Protein AF-A0A0X8GL65-F1 (afdb_monomer_lite)

Sequence (159 aa):
MPLKQLCLLLCSISLAACTTTLPPPVVAAPAPEPEAKPVVIAPVCRLESALAQLNNTISGNCPSDKLLILAQQMMSNHADLNRLQAQLEALQNTLNDPASQSMAKLLASQLAERKRLTSLLDKQTIATKEQQKRANDLAAKLDALKEMEKDMLERSKKP

Foldseek 3Di:
DCPVVVVVVVVVVVVPPPDDDDDDDDDDDDDDDDDDDDPPPDDPVCPVVVLVVVVVVPPDPDLLSLLSVLVVLVVDPPRDLVVSLVSLVVSCVVDPDPVSNVSSVVSVVVSVVVVVVVVVVVVVVVVVVVVVVVVVVVVVVVVVVVVVVVVVVVVVPPD

Secondary structure (DSSP, 8-state):
--HHHHHHHHHHHTTGGGS---PPPP-----------------GGGHHHHHHHHHHH--S--HHHHHHHHHHHHHSTT--HHHHHHHHHHHHTT--SHHHHHHHHHHHHHHHHHHHHHHHHHHHHHHHHHHHHHHHHHHHHHHHHHHHHHHHHHHHH--

pLDDT: mean 75.66, std 20.48, range [38.97, 98.44]

Structure (mmCIF, N/CA/C/O backbone):
data_AF-A0A0X8GL65-F1
#
_entry.id   AF-A0A0X8GL65-F1
#
loop_
_atom_site.group_PDB
_atom_site.id
_atom_site.type_symbol
_atom_site.label_atom_id
_atom_site.label_alt_id
_atom_site.label_comp_id
_atom_site.label_asym_id
_atom_site.label_entity_id
_atom_site.label_seq_id
_atom_site.pdbx_PDB_ins_code
_atom_site.Cartn_x
_atom_site.Cartn_y
_atom_site.Cartn_z
_atom_site.occupancy
_atom_site.B_iso_or_equiv
_atom_site.auth_seq_id
_atom_site.auth_comp_id
_atom_site.auth_asym_id
_atom_site.auth_atom_id
_atom_site.pdbx_PDB_model_num
ATOM 1 N N . MET A 1 1 ? 32.855 22.864 -16.888 1.00 56.50 1 MET A N 1
ATOM 2 C CA . MET A 1 1 ? 32.793 22.111 -15.615 1.00 56.50 1 MET A CA 1
ATOM 3 C C . MET A 1 1 ? 31.783 22.646 -14.561 1.00 56.50 1 MET A C 1
ATOM 5 O O . MET A 1 1 ? 32.062 22.480 -13.382 1.00 56.50 1 MET A O 1
ATOM 9 N N . PRO A 1 2 ? 30.581 23.188 -14.884 1.00 61.34 2 PRO A N 1
ATOM 10 C CA . PRO A 1 2 ? 29.694 23.740 -13.838 1.00 61.34 2 PRO A CA 1
ATOM 11 C C . PRO A 1 2 ? 28.624 22.777 -13.271 1.00 61.34 2 PRO A C 1
ATOM 13 O O . PRO A 1 2 ? 28.075 23.040 -12.205 1.00 61.34 2 PRO A O 1
ATOM 16 N N . LEU A 1 3 ? 28.314 21.649 -13.930 1.00 60.81 3 LEU A N 1
ATOM 17 C CA . LEU A 1 3 ? 27.149 20.821 -13.556 1.00 60.81 3 LEU A CA 1
ATOM 18 C C . LEU A 1 3 ? 27.300 20.093 -12.206 1.00 60.81 3 LEU A C 1
ATOM 20 O O . LEU A 1 3 ? 26.337 19.966 -11.455 1.00 60.81 3 LEU A O 1
ATOM 24 N N . LYS A 1 4 ? 28.519 19.648 -11.869 1.00 62.59 4 LYS A N 1
ATOM 25 C CA . LYS A 1 4 ? 28.797 18.954 -10.597 1.00 62.59 4 LYS A CA 1
ATOM 26 C C . LYS A 1 4 ? 28.686 19.892 -9.391 1.00 62.59 4 LYS A C 1
ATOM 28 O O . LYS A 1 4 ? 28.275 19.467 -8.317 1.00 62.59 4 LYS A O 1
ATOM 33 N N . GLN A 1 5 ? 29.007 21.169 -9.587 1.00 65.12 5 GLN A N 1
ATOM 34 C CA . GLN A 1 5 ? 28.966 22.188 -8.541 1.00 65.12 5 GLN A CA 1
ATOM 35 C C . GLN A 1 5 ? 27.533 22.673 -8.289 1.00 65.12 5 GLN A C 1
ATOM 37 O O . GLN A 1 5 ? 27.156 22.874 -7.139 1.00 65.12 5 GLN A O 1
ATOM 42 N N . LEU A 1 6 ? 26.707 22.735 -9.342 1.00 69.19 6 LEU A N 1
ATOM 43 C CA . LEU A 1 6 ? 25.267 22.979 -9.226 1.00 69.19 6 LEU A CA 1
ATOM 44 C C . LEU A 1 6 ? 24.568 21.866 -8.424 1.00 69.19 6 LEU A C 1
ATOM 46 O O . LEU A 1 6 ? 23.732 22.147 -7.572 1.00 69.19 6 LEU A O 1
ATOM 50 N N . CYS A 1 7 ? 24.950 20.605 -8.653 1.00 69.81 7 CYS A N 1
ATOM 51 C CA . CYS A 1 7 ? 24.356 19.457 -7.965 1.00 69.81 7 CYS A CA 1
ATOM 52 C C . CYS A 1 7 ? 24.712 19.418 -6.466 1.00 69.81 7 CYS A C 1
ATOM 54 O O . CYS A 1 7 ? 23.864 19.098 -5.639 1.00 69.81 7 CYS A O 1
ATOM 56 N N . LEU A 1 8 ? 25.944 19.801 -6.106 1.00 67.44 8 LEU A N 1
ATOM 57 C CA . LEU A 1 8 ? 26.366 19.938 -4.706 1.00 67.44 8 LEU A CA 1
ATOM 58 C C . LEU A 1 8 ? 25.640 21.084 -3.983 1.00 67.44 8 LEU A C 1
ATOM 60 O O . LEU A 1 8 ? 25.289 20.933 -2.816 1.00 67.44 8 LEU A O 1
ATOM 64 N N . LEU A 1 9 ? 25.372 22.191 -4.681 1.00 66.44 9 LEU A N 1
ATOM 65 C CA . LEU A 1 9 ? 24.600 23.324 -4.157 1.00 66.44 9 LEU A CA 1
ATOM 66 C C . LEU A 1 9 ? 23.115 22.991 -3.961 1.00 66.44 9 LEU A C 1
ATOM 68 O O . LEU A 1 9 ? 22.517 23.409 -2.976 1.00 66.44 9 LEU A O 1
ATOM 72 N N . LEU A 1 10 ? 22.515 22.211 -4.862 1.00 67.56 10 LEU A N 1
ATOM 73 C CA . LEU A 1 10 ? 21.126 21.764 -4.716 1.00 67.56 10 LEU A CA 1
ATOM 74 C C . LEU A 1 10 ? 20.956 20.800 -3.532 1.00 67.56 10 LEU A C 1
ATOM 76 O O . LEU A 1 10 ? 19.982 20.919 -2.792 1.00 67.56 10 LEU A O 1
ATOM 80 N N . CYS A 1 11 ? 21.925 19.909 -3.294 1.00 62.69 11 CYS A N 1
ATOM 81 C CA . CYS A 1 11 ? 21.883 18.975 -2.166 1.00 62.69 11 CYS A CA 1
ATOM 82 C C . CYS A 1 11 ? 22.045 19.650 -0.792 1.00 62.69 11 CYS A C 1
ATOM 84 O O . CYS A 1 11 ? 21.493 19.151 0.188 1.00 62.69 11 CYS A O 1
ATOM 86 N N . SER A 1 12 ? 22.769 20.770 -0.684 1.00 62.72 12 SER A N 1
ATOM 87 C CA . SER A 1 12 ? 22.946 21.468 0.600 1.00 62.72 12 SER A CA 1
ATOM 88 C C . SER A 1 12 ? 21.722 22.295 1.011 1.00 62.72 12 SER A C 1
ATOM 90 O O . SER A 1 12 ? 21.450 22.426 2.203 1.00 62.72 12 SER A O 1
ATOM 92 N N . ILE A 1 13 ? 20.930 22.785 0.052 1.00 62.28 13 ILE A N 1
ATOM 93 C CA . ILE A 1 13 ? 19.714 23.566 0.336 1.00 62.28 13 ILE A CA 1
ATOM 94 C C . ILE A 1 13 ? 18.582 22.664 0.862 1.00 62.28 13 ILE A C 1
ATOM 96 O O . ILE A 1 13 ? 17.808 23.085 1.719 1.00 62.28 13 ILE A O 1
ATOM 100 N N . SER A 1 14 ? 18.516 21.396 0.436 1.00 58.66 14 SER A N 1
ATOM 101 C CA . SER A 1 14 ? 17.499 20.443 0.914 1.00 58.66 14 SER A CA 1
ATOM 102 C C . SER A 1 14 ? 17.664 20.041 2.386 1.00 58.66 14 SER A C 1
ATOM 104 O O . SER A 1 14 ? 16.688 19.637 3.012 1.00 58.66 14 SER A O 1
ATOM 106 N N . LEU A 1 15 ? 18.867 20.174 2.958 1.00 54.03 15 LEU A N 1
ATOM 107 C CA . LEU A 1 15 ? 19.129 19.852 4.368 1.00 54.03 15 LEU A CA 1
ATOM 108 C C . LEU A 1 15 ? 18.804 21.008 5.333 1.00 54.03 15 LEU A C 1
ATOM 110 O O . LEU A 1 15 ? 18.613 20.766 6.522 1.00 54.03 15 LEU A O 1
ATOM 114 N N . ALA A 1 16 ? 18.704 22.248 4.843 1.00 52.62 16 ALA A N 1
ATOM 115 C CA . ALA A 1 16 ? 18.494 23.439 5.675 1.00 52.62 16 ALA A CA 1
ATOM 116 C C . ALA A 1 16 ? 17.010 23.816 5.885 1.00 52.62 16 ALA A C 1
ATOM 118 O O . ALA A 1 16 ? 16.713 24.742 6.634 1.00 52.62 16 ALA A O 1
ATOM 119 N N . ALA A 1 17 ? 16.064 23.100 5.265 1.00 46.75 17 ALA A N 1
ATOM 120 C CA . ALA A 1 17 ? 14.631 23.411 5.349 1.00 46.75 17 ALA A CA 1
ATOM 121 C C . ALA A 1 17 ? 13.902 22.796 6.567 1.00 46.75 17 ALA A C 1
ATOM 123 O O . ALA A 1 17 ? 12.693 22.970 6.697 1.00 46.75 17 ALA A O 1
ATOM 124 N N . CYS A 1 18 ? 14.607 22.103 7.471 1.00 45.88 18 CYS A N 1
ATOM 125 C CA . CYS A 1 18 ? 14.003 21.451 8.646 1.00 45.88 18 CYS A CA 1
ATOM 126 C C . CYS A 1 18 ? 14.280 22.142 9.993 1.00 45.88 18 CYS A C 1
ATOM 128 O O . CYS A 1 18 ? 13.938 21.583 11.033 1.00 45.88 18 CYS A O 1
ATOM 130 N N . THR A 1 19 ? 14.842 23.354 10.029 1.00 42.56 19 THR A N 1
ATOM 131 C CA . THR A 1 19 ? 14.926 24.131 11.280 1.00 42.56 19 THR A CA 1
ATOM 132 C C . THR A 1 19 ? 13.796 25.149 11.353 1.00 42.56 19 THR A C 1
ATOM 134 O O . THR A 1 19 ? 13.945 26.318 11.011 1.00 42.56 19 THR A O 1
ATOM 137 N N . THR A 1 20 ? 12.646 24.631 11.772 1.00 45.84 20 THR A N 1
ATOM 138 C CA . THR A 1 20 ? 11.567 25.285 12.516 1.00 45.84 20 THR A CA 1
ATOM 139 C C . THR A 1 20 ? 11.864 26.714 12.985 1.00 45.84 20 THR A C 1
ATOM 141 O O . THR A 1 20 ? 12.638 26.948 13.911 1.00 45.84 20 THR A O 1
ATOM 144 N N . THR A 1 21 ? 11.147 27.653 12.371 1.00 40.78 21 THR A N 1
ATOM 145 C CA . THR A 1 21 ? 10.815 28.984 12.883 1.00 40.78 21 THR A CA 1
ATOM 146 C C . THR A 1 21 ? 10.243 28.899 14.302 1.00 40.78 21 THR A C 1
ATOM 148 O O . THR A 1 21 ? 9.156 28.359 14.499 1.00 40.78 21 THR A O 1
ATOM 151 N N . LEU A 1 22 ? 10.940 29.488 15.276 1.00 39.56 22 LEU A N 1
ATOM 152 C CA . LEU A 1 22 ? 10.365 29.904 16.557 1.00 39.56 22 LEU A CA 1
ATOM 153 C C . LEU A 1 22 ? 10.316 31.446 16.601 1.00 39.56 22 LEU A C 1
ATOM 155 O O . LEU A 1 22 ? 11.342 32.082 16.350 1.00 39.56 22 LEU A O 1
ATOM 159 N N . PRO A 1 23 ? 9.150 32.060 16.878 1.00 45.72 23 PRO A N 1
ATOM 160 C CA . PRO A 1 23 ? 9.015 33.506 17.057 1.00 45.72 23 PRO A CA 1
ATOM 161 C C . PRO A 1 23 ? 9.641 33.995 18.386 1.00 45.72 23 PRO A C 1
ATOM 163 O O . PRO A 1 23 ? 9.801 33.205 19.319 1.00 45.72 23 PRO A O 1
ATOM 166 N N . PRO A 1 24 ? 10.022 35.287 18.471 1.00 47.03 24 PRO A N 1
ATOM 167 C CA . PRO A 1 24 ? 10.905 35.829 19.510 1.00 47.03 24 PRO A CA 1
ATOM 168 C C . PRO A 1 24 ? 10.235 35.974 20.892 1.00 47.03 24 PRO A C 1
ATOM 170 O O . PRO A 1 24 ? 9.027 36.211 20.965 1.00 47.03 24 PRO A O 1
ATOM 173 N N . PRO A 1 25 ? 11.007 35.894 21.998 1.00 44.09 25 PRO A N 1
ATOM 174 C CA . PRO A 1 25 ? 10.477 36.064 23.344 1.00 44.09 25 PRO A CA 1
ATOM 175 C C . PRO A 1 25 ? 10.191 37.540 23.645 1.00 44.09 25 PRO A C 1
ATOM 177 O O . PRO A 1 25 ? 11.058 38.409 23.550 1.00 44.09 25 PRO A O 1
ATOM 180 N N . VAL A 1 26 ? 8.946 37.799 24.037 1.00 49.75 26 VAL A N 1
ATOM 181 C CA . VAL A 1 26 ? 8.483 39.065 24.602 1.00 49.75 26 VAL A CA 1
ATOM 182 C C . VAL A 1 26 ? 9.143 39.255 25.968 1.00 49.75 26 VAL A C 1
ATOM 184 O O . VAL A 1 26 ? 9.012 38.419 26.859 1.00 49.75 26 VAL A O 1
ATOM 187 N N . VAL A 1 27 ? 9.859 40.366 26.126 1.00 52.19 27 VAL A N 1
ATOM 188 C CA . VAL A 1 27 ? 10.376 40.848 27.409 1.00 52.19 27 VAL A CA 1
ATOM 189 C C . VAL A 1 27 ? 9.200 41.369 28.236 1.00 52.19 27 VAL A C 1
ATOM 191 O O . VAL A 1 27 ? 8.590 42.365 27.856 1.00 52.19 27 VAL A O 1
ATOM 194 N N . ALA A 1 28 ? 8.896 40.732 29.369 1.00 41.12 28 ALA A N 1
ATOM 195 C CA . ALA A 1 28 ? 8.053 41.316 30.412 1.00 41.12 28 ALA A CA 1
ATOM 196 C C . ALA A 1 28 ? 8.298 40.654 31.782 1.00 41.12 28 ALA A C 1
ATOM 198 O O . ALA A 1 28 ? 7.872 39.531 32.009 1.00 41.12 28 ALA A O 1
ATOM 199 N N . ALA A 1 29 ? 8.974 41.418 32.647 1.00 41.16 29 ALA A N 1
ATOM 200 C CA . ALA A 1 29 ? 8.764 41.620 34.090 1.00 41.16 29 ALA A CA 1
ATOM 201 C C . ALA A 1 29 ? 8.736 40.433 35.103 1.00 41.16 29 ALA A C 1
ATOM 203 O O . ALA A 1 29 ? 8.354 39.317 34.773 1.00 41.16 29 ALA A O 1
ATOM 204 N N . PRO A 1 30 ? 9.147 40.674 36.373 1.00 48.22 30 PRO A N 1
ATOM 205 C CA . PRO A 1 30 ? 9.471 39.637 37.356 1.00 48.22 30 PRO A CA 1
ATOM 206 C C . PRO A 1 30 ? 8.329 39.279 38.337 1.00 48.22 30 PRO A C 1
ATOM 208 O O . PRO A 1 30 ? 7.499 40.126 38.660 1.00 48.22 30 PRO A O 1
ATOM 211 N N . ALA A 1 31 ? 8.439 38.058 38.896 1.00 41.12 31 ALA A N 1
ATOM 212 C CA . ALA A 1 31 ? 7.717 37.439 40.034 1.00 41.12 31 ALA A CA 1
ATOM 213 C C . ALA A 1 31 ? 6.274 36.932 39.773 1.00 41.12 31 ALA A C 1
ATOM 215 O O . ALA A 1 31 ? 5.597 37.501 38.920 1.00 41.12 31 ALA A O 1
ATOM 216 N N . PRO A 1 32 ? 5.745 35.913 40.503 1.00 42.69 32 PRO A N 1
ATOM 217 C CA . PRO A 1 32 ? 6.293 35.131 41.629 1.00 42.69 32 PRO A CA 1
ATOM 218 C C . PRO A 1 32 ? 6.350 33.597 41.381 1.00 42.69 32 PRO A C 1
ATOM 220 O O . PRO A 1 32 ? 5.660 33.063 40.516 1.00 42.69 32 PRO A O 1
ATOM 223 N N . GLU A 1 33 ? 7.158 32.879 42.167 1.00 53.06 33 GLU A N 1
ATOM 224 C CA . GLU A 1 33 ? 7.209 31.408 42.212 1.00 53.06 33 GLU A CA 1
ATOM 225 C C . GLU A 1 33 ? 5.899 30.798 42.750 1.00 53.06 33 GLU A C 1
ATOM 227 O O . GLU A 1 33 ? 5.431 31.195 43.820 1.00 53.06 33 GLU A O 1
ATOM 232 N N . PRO A 1 34 ? 5.347 29.768 42.086 1.00 46.41 34 PRO A N 1
ATOM 233 C CA . PRO A 1 34 ? 4.535 28.753 42.734 1.00 46.41 34 PRO A CA 1
ATOM 234 C C . PRO A 1 34 ? 5.310 27.429 42.792 1.00 46.41 34 PRO A C 1
ATOM 236 O O . PRO A 1 34 ? 5.784 26.921 41.776 1.00 46.41 34 PRO A O 1
ATOM 239 N N . GLU A 1 35 ? 5.418 26.863 43.994 1.00 53.47 35 GLU A N 1
ATOM 240 C CA . GLU A 1 35 ? 6.004 25.550 44.271 1.00 53.47 35 GLU A CA 1
ATOM 241 C C . GLU A 1 35 ? 5.390 24.452 43.381 1.00 53.47 35 GLU A C 1
ATOM 243 O O . GLU A 1 35 ? 4.320 23.901 43.656 1.00 53.47 35 GLU A O 1
ATOM 248 N N . ALA A 1 36 ? 6.086 24.098 42.301 1.00 38.97 36 ALA A N 1
ATOM 249 C CA . ALA A 1 36 ? 5.741 22.957 41.473 1.00 38.97 36 ALA A CA 1
ATOM 250 C C . ALA A 1 36 ? 6.394 21.701 42.061 1.00 38.97 36 ALA A C 1
ATOM 252 O O . ALA A 1 36 ? 7.581 21.435 41.866 1.00 38.97 36 ALA A O 1
ATOM 253 N N . LYS A 1 37 ? 5.595 20.897 42.772 1.00 45.88 37 LYS A N 1
ATOM 254 C CA . LYS A 1 37 ? 5.924 19.489 43.034 1.00 45.88 37 LYS A CA 1
ATOM 255 C C . LYS A 1 37 ? 6.316 18.825 41.706 1.00 45.88 37 LYS A C 1
ATOM 257 O O . LYS A 1 37 ? 5.571 18.970 40.733 1.00 45.88 37 LYS A O 1
ATOM 262 N N . PRO A 1 38 ? 7.429 18.078 41.638 1.00 39.19 38 PRO A N 1
ATOM 263 C CA . PRO A 1 38 ? 7.820 17.417 40.408 1.00 39.19 38 PRO A CA 1
ATOM 264 C C . PRO A 1 38 ? 6.825 16.289 40.128 1.00 39.19 38 PRO A C 1
ATOM 266 O O . PRO A 1 38 ? 6.857 15.233 40.759 1.00 39.19 38 PRO A O 1
ATOM 269 N N . VAL A 1 39 ? 5.916 16.517 39.179 1.00 50.56 39 VAL A N 1
ATOM 270 C CA . VAL A 1 39 ? 5.174 15.437 38.531 1.00 50.56 39 VAL A CA 1
ATOM 271 C C . VAL A 1 39 ? 6.188 14.701 37.667 1.00 50.56 39 VAL A C 1
ATOM 273 O O . VAL A 1 39 ? 6.567 15.149 36.587 1.00 50.56 39 VAL A O 1
ATOM 276 N N . VAL A 1 40 ? 6.677 13.585 38.195 1.00 44.72 40 VAL A N 1
ATOM 277 C CA . VAL A 1 40 ? 7.522 12.641 37.472 1.00 44.72 40 VAL A CA 1
ATOM 278 C C . VAL A 1 40 ? 6.685 12.063 36.331 1.00 44.72 40 VAL A C 1
ATOM 280 O O . VAL A 1 40 ? 5.862 11.173 36.538 1.00 44.72 40 VAL A O 1
ATOM 283 N N . ILE A 1 41 ? 6.877 12.581 35.118 1.00 51.50 41 ILE A N 1
ATOM 284 C CA . ILE A 1 41 ? 6.383 11.937 33.901 1.00 51.50 41 ILE A CA 1
ATOM 285 C C . ILE A 1 41 ? 7.242 10.686 33.712 1.00 51.50 41 ILE A C 1
ATOM 287 O O . ILE A 1 41 ? 8.371 10.746 33.226 1.00 51.50 41 ILE A O 1
ATOM 291 N N . ALA A 1 42 ? 6.730 9.551 34.184 1.00 42.12 42 ALA A N 1
ATOM 292 C CA . ALA A 1 42 ? 7.352 8.257 33.963 1.00 42.12 42 ALA A CA 1
ATOM 293 C C . ALA A 1 42 ? 7.389 7.940 32.451 1.00 42.12 42 ALA A C 1
ATOM 295 O O . ALA A 1 42 ? 6.455 8.285 31.722 1.00 42.12 42 ALA A O 1
ATOM 296 N N . PRO A 1 43 ? 8.459 7.289 31.966 1.00 42.28 43 PRO A N 1
ATOM 297 C CA . PRO A 1 43 ? 8.691 7.069 30.545 1.00 42.28 43 PRO A CA 1
ATOM 298 C C . PRO A 1 43 ? 7.644 6.133 29.927 1.00 42.28 43 PRO A C 1
ATOM 300 O O . PRO A 1 43 ? 7.203 5.162 30.543 1.00 42.28 43 PRO A O 1
ATOM 303 N N . VAL A 1 44 ? 7.337 6.386 28.652 1.00 50.59 44 VAL A N 1
ATOM 304 C CA . VAL A 1 44 ? 6.428 5.654 27.737 1.00 50.59 44 VAL A CA 1
ATOM 305 C C . VAL A 1 44 ? 6.823 4.170 27.520 1.00 50.59 44 VAL A C 1
ATOM 307 O O . VAL A 1 44 ? 6.210 3.457 26.737 1.00 50.59 44 VAL A O 1
ATOM 310 N N . CYS A 1 45 ? 7.788 3.636 28.272 1.00 39.62 45 CYS A N 1
ATOM 311 C CA . CYS A 1 45 ? 8.254 2.248 28.184 1.00 39.62 45 CYS A CA 1
ATOM 3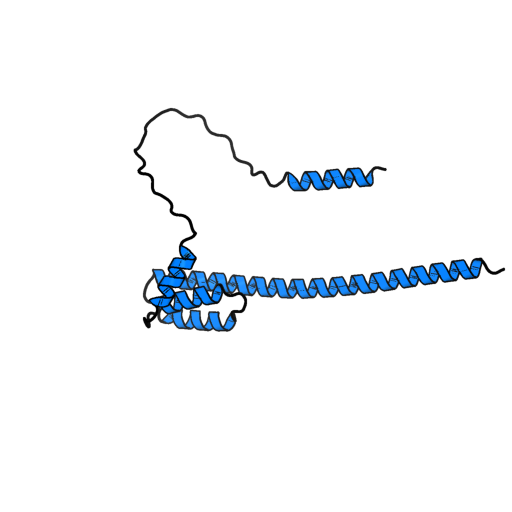12 C C . CYS A 1 45 ? 7.369 1.226 28.925 1.00 39.62 45 CYS A C 1
ATOM 314 O O . CYS A 1 45 ? 7.674 0.035 28.927 1.00 39.62 45 CYS A O 1
ATOM 316 N N . ARG A 1 46 ? 6.283 1.654 29.584 1.00 39.94 46 ARG A N 1
ATOM 317 C CA . ARG A 1 46 ? 5.421 0.756 30.375 1.00 39.94 46 ARG A CA 1
ATOM 318 C C . ARG A 1 46 ? 4.157 0.281 29.663 1.00 39.94 46 ARG A C 1
ATOM 320 O O . ARG A 1 46 ? 3.413 -0.488 30.258 1.00 39.94 46 ARG A O 1
ATOM 327 N N . LEU A 1 47 ? 3.905 0.702 28.422 1.00 51.19 47 LEU A N 1
ATOM 328 C CA . LEU A 1 47 ? 2.683 0.300 27.721 1.00 51.19 47 LEU A CA 1
ATOM 329 C C . LEU A 1 47 ? 2.727 -1.180 27.315 1.00 51.19 47 LEU A C 1
ATOM 331 O O . LEU A 1 47 ? 1.766 -1.898 27.548 1.00 51.19 47 LEU A O 1
ATOM 335 N N . GLU A 1 48 ? 3.853 -1.663 26.784 1.00 52.25 48 GLU A N 1
ATOM 336 C CA . GLU A 1 48 ? 3.981 -3.055 26.321 1.00 52.25 48 GLU A CA 1
ATOM 337 C C . GLU A 1 48 ? 3.956 -4.063 27.476 1.00 52.25 48 GLU A C 1
ATOM 339 O O . GLU A 1 48 ? 3.296 -5.098 27.392 1.00 52.25 48 GLU A O 1
ATOM 344 N N . SER A 1 49 ? 4.612 -3.739 28.594 1.00 48.19 49 SER A N 1
ATOM 345 C CA . SER A 1 49 ? 4.589 -4.572 29.803 1.00 48.19 49 SER A CA 1
ATOM 346 C C . SER A 1 49 ? 3.247 -4.503 30.539 1.00 48.19 49 SER A C 1
ATOM 348 O O . SER A 1 49 ? 2.796 -5.525 31.055 1.00 48.19 49 SER A O 1
ATOM 350 N N . ALA A 1 50 ? 2.566 -3.351 30.540 1.00 52.19 50 ALA A N 1
ATOM 351 C CA . ALA A 1 50 ? 1.203 -3.236 31.062 1.00 52.19 50 ALA A CA 1
ATOM 352 C C . ALA A 1 50 ? 0.188 -3.996 30.194 1.00 52.19 50 ALA A C 1
ATOM 354 O O . ALA A 1 50 ? -0.678 -4.674 30.736 1.00 52.19 50 ALA A O 1
ATOM 355 N N . LEU A 1 51 ? 0.322 -3.952 28.864 1.00 57.59 51 LEU A N 1
ATOM 356 C CA . LEU A 1 51 ? -0.499 -4.736 27.935 1.00 57.59 51 LEU A CA 1
ATOM 357 C C . LEU A 1 51 ? -0.272 -6.243 28.118 1.00 57.59 51 LEU A C 1
ATOM 359 O O . LEU A 1 51 ? -1.234 -7.004 28.142 1.00 57.59 51 LEU A O 1
ATOM 363 N N . ALA A 1 52 ? 0.975 -6.678 28.325 1.00 53.59 52 ALA A N 1
ATOM 364 C CA . ALA A 1 52 ? 1.286 -8.074 28.632 1.00 53.59 52 ALA A CA 1
ATOM 365 C C . ALA A 1 52 ? 0.704 -8.530 29.985 1.00 53.59 52 ALA A C 1
ATOM 367 O O . ALA A 1 52 ? 0.234 -9.660 30.100 1.00 53.59 52 ALA A O 1
ATOM 368 N N . GLN A 1 53 ? 0.696 -7.658 31.000 1.00 51.72 53 GLN A N 1
ATOM 369 C CA . GLN A 1 53 ? 0.078 -7.942 32.302 1.00 51.72 53 GLN A CA 1
ATOM 370 C C . GLN A 1 53 ? -1.454 -7.960 32.235 1.00 51.72 53 GLN A C 1
ATOM 372 O O . GLN A 1 53 ? -2.065 -8.823 32.861 1.00 51.72 53 GLN A O 1
ATOM 377 N N . LEU A 1 54 ? -2.065 -7.078 31.435 1.00 57.28 54 LEU A N 1
ATOM 378 C CA . LEU A 1 54 ? -3.499 -7.105 31.129 1.00 57.28 54 LEU A CA 1
ATOM 379 C C . LEU A 1 54 ? -3.891 -8.401 30.413 1.00 57.28 54 LEU A C 1
ATOM 381 O O . LEU A 1 54 ? -4.913 -8.993 30.731 1.00 57.28 54 LEU A O 1
ATOM 385 N N . ASN A 1 55 ? -3.046 -8.914 29.518 1.00 55.47 55 ASN A N 1
ATOM 386 C CA . ASN A 1 55 ? -3.323 -10.153 28.789 1.00 55.47 55 ASN A CA 1
ATOM 387 C C . ASN A 1 55 ? -3.508 -11.384 29.703 1.00 55.47 55 ASN A C 1
ATOM 389 O O . ASN A 1 55 ? -4.243 -12.301 29.351 1.00 55.47 55 ASN A O 1
ATOM 393 N N . ASN A 1 56 ? -2.904 -11.385 30.898 1.00 51.00 56 ASN A N 1
ATOM 394 C CA . ASN A 1 56 ? -3.096 -12.439 31.903 1.00 51.00 56 ASN A CA 1
ATOM 395 C C . ASN A 1 56 ? -4.349 -12.237 32.777 1.00 51.00 56 ASN A C 1
ATOM 397 O O . ASN A 1 56 ? -4.811 -13.189 33.402 1.00 51.00 56 ASN A O 1
ATOM 401 N N . THR A 1 57 ? -4.910 -11.026 32.832 1.00 50.62 57 THR A N 1
ATOM 402 C CA . THR A 1 57 ? -6.144 -10.702 33.570 1.00 50.62 57 THR A CA 1
ATOM 403 C C . THR A 1 57 ? -7.394 -10.657 32.688 1.00 50.62 57 THR A C 1
ATOM 405 O O . THR A 1 57 ? -8.504 -10.654 33.222 1.00 50.62 57 THR A O 1
ATOM 408 N N . ILE A 1 58 ? -7.252 -10.721 31.359 1.00 55.53 58 ILE A N 1
ATOM 409 C CA . ILE A 1 58 ? -8.357 -10.855 30.396 1.00 55.53 58 ILE A CA 1
ATOM 410 C C . ILE A 1 58 ? -8.876 -12.307 30.394 1.00 55.53 58 ILE A C 1
ATOM 412 O O . ILE A 1 58 ? -8.735 -13.071 29.447 1.00 55.53 58 ILE A O 1
ATOM 416 N N . SER A 1 59 ? -9.470 -12.721 31.511 1.00 49.00 59 SER A N 1
ATOM 417 C CA . SER A 1 59 ? -10.401 -13.861 31.576 1.00 49.00 59 SER A CA 1
ATOM 418 C C . SER A 1 59 ? -11.846 -13.386 31.796 1.00 49.00 59 SER A C 1
ATOM 420 O O . SER A 1 59 ? -12.746 -14.192 32.024 1.00 49.00 59 SER A O 1
ATOM 422 N N . GLY A 1 60 ? -12.081 -12.070 31.724 1.00 52.06 60 GLY A N 1
ATOM 423 C CA . GLY A 1 60 ? -13.395 -11.446 31.816 1.00 52.06 60 GLY A CA 1
ATOM 424 C C . GLY A 1 60 ? -14.091 -11.380 30.458 1.00 52.06 60 GLY A C 1
ATOM 425 O O . GLY A 1 60 ? -13.514 -10.976 29.454 1.00 52.06 60 GLY A O 1
ATOM 426 N N . ASN A 1 61 ? -15.376 -11.733 30.417 1.00 61.41 61 ASN A N 1
ATOM 427 C CA . ASN A 1 61 ? -16.205 -11.656 29.208 1.00 61.41 61 ASN A CA 1
ATOM 428 C C . ASN A 1 61 ? -16.649 -10.206 28.880 1.00 61.41 61 ASN A C 1
ATOM 430 O O . ASN A 1 61 ? -17.654 -10.003 28.193 1.00 61.41 61 ASN A O 1
ATOM 434 N N . CYS A 1 62 ? -15.939 -9.201 29.404 1.00 74.69 62 CYS A N 1
ATOM 435 C CA . CYS A 1 62 ? -16.311 -7.793 29.337 1.00 74.69 62 CYS A CA 1
ATOM 436 C C . CYS A 1 62 ? -16.108 -7.225 27.920 1.00 74.69 62 CYS A C 1
ATOM 438 O O . CYS A 1 62 ? -15.118 -7.541 27.254 1.00 74.69 62 CYS A O 1
ATOM 440 N N . PRO A 1 63 ? -17.016 -6.357 27.435 1.00 77.69 63 PRO A N 1
ATOM 441 C CA . PRO A 1 63 ? -16.894 -5.755 26.106 1.00 77.69 63 PRO A CA 1
ATOM 442 C C . PRO A 1 63 ? -15.629 -4.890 25.971 1.00 77.69 63 PRO A C 1
ATOM 444 O O . PRO A 1 63 ? -15.033 -4.847 24.897 1.00 77.69 63 PRO A O 1
ATOM 447 N N . SER A 1 64 ? -15.175 -4.266 27.062 1.00 79.56 64 SER A N 1
ATOM 448 C CA . SER A 1 64 ? -13.950 -3.458 27.115 1.00 79.56 64 SER A CA 1
ATOM 449 C C . SER A 1 64 ? -12.678 -4.292 26.901 1.00 79.56 64 SER A C 1
ATOM 451 O O . SER A 1 64 ? -11.780 -3.861 26.181 1.00 79.56 64 SER A O 1
ATOM 453 N N . ASP A 1 65 ? -12.627 -5.518 27.431 1.00 83.00 65 ASP A N 1
ATOM 454 C CA . ASP A 1 65 ? -11.484 -6.425 27.251 1.00 83.00 65 ASP A CA 1
ATOM 455 C C . ASP A 1 65 ? -11.377 -6.901 25.798 1.00 83.00 65 ASP A C 1
ATOM 457 O O . ASP A 1 65 ? -10.297 -6.919 25.204 1.00 83.00 65 ASP A O 1
ATOM 461 N N . LYS A 1 66 ? -12.523 -7.213 25.178 1.00 85.25 66 LYS A N 1
ATOM 462 C CA . LYS A 1 66 ? -12.597 -7.556 23.748 1.00 85.25 66 LYS A CA 1
ATOM 463 C C . LYS A 1 66 ? -12.120 -6.402 22.869 1.00 85.25 66 LYS A C 1
ATOM 465 O O . LYS A 1 66 ? -11.477 -6.639 21.848 1.00 85.25 66 LYS A O 1
ATOM 470 N N . LEU A 1 67 ? -12.405 -5.165 23.274 1.00 87.44 67 LEU A N 1
ATOM 471 C CA . LEU A 1 67 ? -11.947 -3.970 22.577 1.00 87.44 67 LEU A CA 1
ATOM 472 C C . LEU A 1 67 ? -10.421 -3.805 22.658 1.00 87.44 67 LEU A C 1
ATOM 474 O O . LEU A 1 67 ? -9.785 -3.436 21.673 1.00 87.44 67 LEU A O 1
ATOM 478 N N . LEU A 1 68 ? -9.828 -4.135 23.807 1.00 87.06 68 LEU A N 1
ATOM 479 C CA . LEU A 1 68 ? -8.380 -4.118 24.008 1.00 87.06 68 LEU A CA 1
ATOM 480 C C . LEU A 1 68 ? -7.688 -5.208 23.174 1.00 87.06 68 LEU A C 1
ATOM 482 O O . LEU A 1 68 ? -6.711 -4.924 22.482 1.00 87.06 68 LEU A O 1
ATOM 486 N N . ILE A 1 69 ? -8.249 -6.421 23.140 1.00 87.81 69 ILE A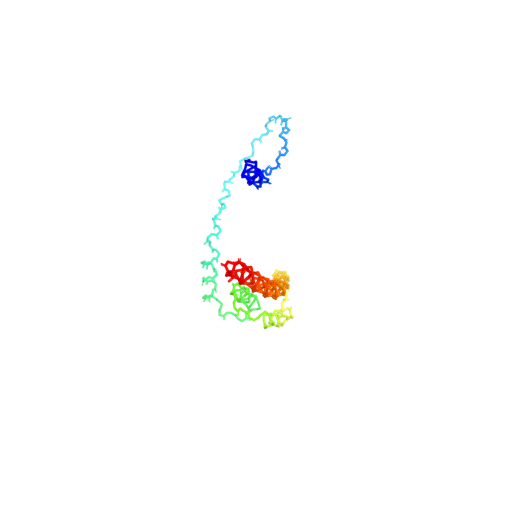 N 1
ATOM 487 C CA . ILE A 1 69 ? -7.776 -7.498 22.254 1.00 87.81 69 ILE A CA 1
ATOM 488 C C . ILE A 1 69 ? -7.828 -7.050 20.787 1.00 87.81 69 ILE A C 1
ATOM 490 O O . ILE A 1 69 ? -6.870 -7.266 20.045 1.00 87.81 69 ILE A O 1
ATOM 494 N N . LEU A 1 70 ? -8.915 -6.399 20.363 1.00 88.69 70 LEU A N 1
ATOM 495 C CA . LEU A 1 70 ? -9.062 -5.893 18.997 1.00 88.69 70 LEU A CA 1
ATOM 496 C C . LEU A 1 70 ? -8.013 -4.817 18.680 1.00 88.69 70 LEU A C 1
ATOM 498 O O . LEU A 1 70 ? -7.388 -4.862 17.620 1.00 88.69 70 LEU A O 1
ATOM 502 N N . ALA A 1 71 ? -7.752 -3.904 19.619 1.00 89.12 71 ALA A N 1
ATOM 503 C CA . ALA A 1 71 ? -6.680 -2.918 19.498 1.00 89.12 71 ALA A CA 1
ATOM 504 C C . ALA A 1 71 ? -5.302 -3.589 19.355 1.00 89.12 71 ALA A C 1
ATOM 506 O O . ALA A 1 71 ? -4.498 -3.197 18.508 1.00 89.12 71 ALA A O 1
ATOM 507 N N . GLN A 1 72 ? -5.039 -4.651 20.119 1.00 89.19 72 GLN A N 1
ATOM 508 C CA . GLN A 1 72 ? -3.791 -5.400 20.013 1.00 89.19 72 GLN A CA 1
ATOM 509 C C . GLN A 1 72 ? -3.666 -6.157 18.688 1.00 89.19 72 GLN A C 1
ATOM 511 O O . GLN A 1 72 ? -2.598 -6.155 18.074 1.00 89.19 72 GLN A O 1
ATOM 516 N N . GLN A 1 73 ? -4.757 -6.735 18.189 1.00 88.31 73 GLN A N 1
ATOM 517 C CA . GLN A 1 73 ? -4.785 -7.343 16.861 1.00 88.31 73 GLN A CA 1
ATOM 518 C C . GLN A 1 73 ? -4.525 -6.306 15.765 1.00 88.31 73 GLN A C 1
ATOM 520 O O . GLN A 1 73 ? -3.776 -6.593 14.833 1.00 88.31 73 GLN A O 1
ATOM 525 N N . MET A 1 74 ? -5.045 -5.084 15.897 1.00 86.31 74 MET A N 1
ATOM 526 C CA . MET A 1 74 ? -4.738 -3.991 14.971 1.00 86.31 74 MET A CA 1
ATOM 527 C C . MET A 1 74 ? -3.254 -3.616 14.945 1.00 86.31 74 MET A C 1
ATOM 529 O O . MET A 1 74 ? -2.762 -3.206 13.897 1.00 86.31 74 MET A O 1
ATOM 533 N N . MET A 1 75 ? -2.511 -3.770 16.042 1.00 85.62 75 MET A N 1
ATOM 534 C CA . MET A 1 75 ? -1.064 -3.515 16.030 1.00 85.62 75 MET A CA 1
ATOM 535 C C . MET A 1 75 ? -0.290 -4.552 15.208 1.00 85.62 75 MET A C 1
ATOM 537 O O . MET A 1 75 ? 0.785 -4.247 14.694 1.00 85.62 75 MET A O 1
ATOM 541 N N . SER A 1 76 ? -0.840 -5.752 15.014 1.00 85.81 76 SER A N 1
ATOM 542 C CA . SER A 1 76 ? -0.220 -6.751 14.146 1.00 85.81 76 SER A CA 1
ATOM 543 C C . SER A 1 76 ? -0.315 -6.343 12.665 1.00 85.81 76 SER A C 1
ATOM 545 O O . SER A 1 76 ? -1.329 -5.818 12.197 1.00 85.81 76 SER A O 1
ATOM 547 N N . ASN A 1 77 ? 0.761 -6.573 11.907 1.00 72.69 77 ASN A N 1
ATOM 548 C CA . ASN A 1 77 ? 0.854 -6.170 10.496 1.00 72.69 77 ASN A CA 1
ATOM 549 C C . ASN A 1 77 ? 0.046 -7.064 9.538 1.00 72.69 77 ASN A C 1
ATOM 551 O O . ASN A 1 77 ? -0.175 -6.682 8.393 1.00 72.69 77 ASN A O 1
ATOM 555 N N . HIS A 1 78 ? -0.402 -8.236 9.993 1.00 74.88 78 HIS A N 1
ATOM 556 C CA . HIS A 1 78 ? -1.103 -9.233 9.173 1.00 74.88 78 HIS A CA 1
ATOM 557 C C . HIS A 1 78 ? -2.584 -9.384 9.530 1.00 74.88 78 HIS A C 1
ATOM 559 O O . HIS A 1 78 ? -3.215 -10.366 9.141 1.00 74.88 78 HIS A O 1
ATOM 565 N N . ALA A 1 79 ? -3.150 -8.450 10.292 1.00 81.31 79 ALA A N 1
ATOM 566 C CA . ALA A 1 79 ? -4.552 -8.544 10.651 1.00 81.31 79 ALA A CA 1
ATOM 567 C C . ALA A 1 79 ? -5.462 -8.274 9.447 1.00 81.31 79 ALA A C 1
ATOM 569 O O . ALA A 1 79 ? -5.292 -7.296 8.716 1.00 81.31 79 ALA A O 1
ATOM 570 N N . ASP A 1 80 ? -6.472 -9.125 9.285 1.00 89.12 80 ASP A N 1
ATOM 571 C CA . ASP A 1 80 ? -7.546 -8.909 8.323 1.00 89.12 80 ASP A CA 1
ATOM 572 C C . ASP A 1 80 ? -8.409 -7.720 8.773 1.00 89.12 80 ASP A C 1
ATOM 574 O O . ASP A 1 80 ? -9.206 -7.811 9.711 1.00 89.12 80 ASP A O 1
ATOM 578 N N . LEU A 1 81 ? -8.242 -6.589 8.083 1.00 90.38 81 LEU A N 1
ATOM 579 C CA . LEU A 1 81 ? -8.932 -5.338 8.393 1.00 90.38 81 LEU A CA 1
ATOM 580 C C . LEU A 1 81 ? -10.457 -5.455 8.255 1.00 90.38 81 LEU A C 1
ATOM 582 O O . LEU A 1 81 ? -11.181 -4.742 8.946 1.00 90.38 81 LEU A O 1
ATOM 586 N N . ASN A 1 82 ? -10.969 -6.328 7.384 1.00 91.19 82 ASN A N 1
ATOM 587 C CA . ASN A 1 82 ? -12.414 -6.507 7.220 1.00 91.19 82 ASN A CA 1
ATOM 588 C C . ASN A 1 82 ? -13.004 -7.286 8.389 1.00 91.19 82 ASN A C 1
ATOM 590 O O . ASN A 1 82 ? -14.034 -6.897 8.938 1.00 91.19 82 ASN A O 1
ATOM 594 N N . ARG A 1 83 ? -12.309 -8.342 8.817 1.00 92.44 83 ARG A N 1
ATOM 595 C CA . ARG A 1 83 ? -12.690 -9.102 10.007 1.00 92.44 83 ARG A CA 1
ATOM 596 C C . ARG A 1 83 ? -12.675 -8.227 11.260 1.00 92.44 83 ARG A C 1
ATOM 598 O O . ARG A 1 83 ? -13.624 -8.276 12.038 1.00 92.44 83 ARG A O 1
ATOM 605 N N . LEU A 1 84 ? -11.631 -7.416 11.438 1.00 91.56 84 LEU A N 1
ATOM 606 C CA . LEU A 1 84 ? -11.530 -6.495 12.573 1.00 91.56 84 LEU A CA 1
ATOM 607 C C . LEU A 1 84 ? -12.657 -5.460 12.575 1.00 91.56 84 LEU A C 1
ATOM 609 O O . LEU A 1 84 ? -13.216 -5.172 13.628 1.00 91.56 84 LEU A O 1
ATOM 613 N N . GLN A 1 85 ? -13.032 -4.938 11.405 1.00 92.31 85 GLN A N 1
ATOM 614 C CA . GLN A 1 85 ? -14.142 -3.995 11.305 1.00 92.31 85 GLN A CA 1
ATOM 615 C C . GLN A 1 85 ? -15.463 -4.641 11.736 1.00 92.31 85 GLN A C 1
ATOM 617 O O . GLN A 1 85 ? -16.169 -4.073 12.563 1.00 92.31 85 GLN A O 1
ATOM 622 N N . ALA A 1 86 ? -15.763 -5.847 11.245 1.00 91.31 86 ALA A N 1
ATOM 623 C CA . ALA A 1 86 ? -16.979 -6.563 11.626 1.00 91.31 86 ALA A CA 1
ATOM 624 C C . ALA A 1 86 ? -17.032 -6.856 13.138 1.00 91.31 86 ALA A C 1
ATOM 626 O O . ALA A 1 86 ? -18.084 -6.745 13.767 1.00 91.31 86 ALA A O 1
ATOM 627 N N . GLN A 1 87 ? -15.890 -7.198 13.745 1.00 91.00 87 GLN A N 1
ATOM 628 C CA . GLN A 1 87 ? -15.793 -7.406 15.193 1.00 91.00 87 GLN A CA 1
ATOM 629 C C . GLN A 1 87 ? -16.006 -6.108 15.982 1.00 91.00 87 GLN A C 1
ATOM 631 O O . GLN A 1 87 ? -16.681 -6.127 17.010 1.00 91.00 87 GLN A O 1
ATOM 636 N N . LEU A 1 88 ? -15.470 -4.985 15.501 1.00 91.50 88 LEU A N 1
ATOM 637 C CA . LEU A 1 88 ? -15.643 -3.682 16.137 1.00 91.50 88 LEU A CA 1
ATOM 638 C C . LEU A 1 88 ? -17.103 -3.212 16.077 1.00 91.50 88 LEU A C 1
ATOM 640 O O . LEU A 1 88 ? -17.638 -2.769 17.091 1.00 91.50 88 LEU A O 1
ATOM 644 N N 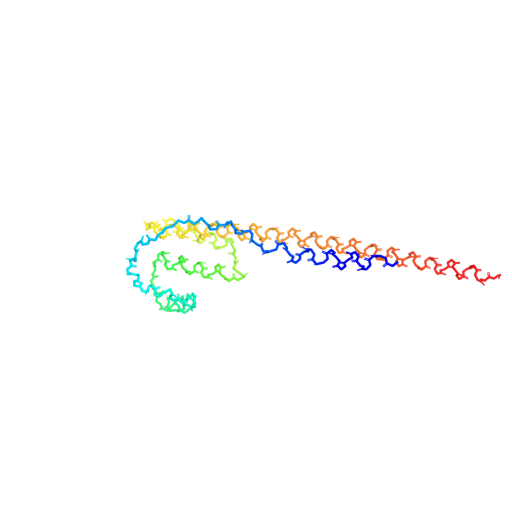. GLU A 1 89 ? -17.760 -3.362 14.925 1.00 91.75 89 GLU A N 1
ATOM 645 C CA . GLU A 1 89 ? -19.180 -3.031 14.741 1.00 91.75 89 GLU A CA 1
ATOM 646 C C . GLU A 1 89 ? -20.078 -3.882 15.651 1.00 91.75 89 GLU A C 1
ATOM 648 O O . GLU A 1 89 ? -20.984 -3.360 16.304 1.00 91.75 89 GLU A O 1
ATOM 653 N N . ALA A 1 90 ? -19.783 -5.181 15.776 1.00 89.69 90 ALA A N 1
ATOM 654 C CA . ALA A 1 90 ? -20.499 -6.063 16.694 1.00 89.69 90 ALA A CA 1
ATOM 655 C C . ALA A 1 90 ? -20.334 -5.635 18.164 1.00 89.69 90 ALA A C 1
ATOM 657 O O . ALA A 1 90 ? -21.299 -5.669 18.929 1.00 89.69 90 ALA A O 1
ATOM 658 N N . LEU A 1 91 ? -19.132 -5.200 18.561 1.00 87.75 91 LEU A N 1
ATOM 659 C CA . LEU A 1 91 ? -18.865 -4.718 19.919 1.00 87.75 91 LEU A CA 1
ATOM 660 C C . LEU A 1 91 ? -19.546 -3.378 20.206 1.00 87.75 91 LEU A C 1
ATOM 662 O O . LEU A 1 91 ? -20.009 -3.173 21.329 1.00 87.75 91 LEU A O 1
ATOM 666 N N . GLN A 1 92 ? -19.662 -2.494 19.212 1.00 87.75 92 GLN A N 1
ATOM 667 C CA . GLN A 1 92 ? -20.242 -1.156 19.363 1.00 87.75 92 GLN A CA 1
ATOM 668 C C . GLN A 1 92 ? -21.673 -1.177 19.912 1.00 87.75 92 GLN A C 1
ATOM 670 O O . GLN A 1 92 ? -22.019 -0.339 20.740 1.00 87.75 92 GLN A O 1
ATOM 675 N N . ASN A 1 93 ? -22.457 -2.196 19.552 1.00 83.62 93 ASN A N 1
ATOM 676 C CA . ASN A 1 93 ? -23.826 -2.389 20.040 1.00 83.62 93 ASN A CA 1
ATOM 677 C C . ASN A 1 93 ? -23.911 -2.893 21.492 1.00 83.62 93 ASN A C 1
ATOM 679 O O . ASN A 1 93 ? -24.980 -2.866 22.093 1.00 83.62 93 ASN A O 1
ATOM 683 N N . THR A 1 94 ? -22.802 -3.376 22.056 1.00 84.75 94 THR A N 1
ATOM 684 C CA . THR A 1 94 ? -22.732 -3.939 23.420 1.00 84.75 94 THR A CA 1
ATOM 685 C C . THR A 1 94 ? -22.082 -2.988 24.430 1.00 84.75 94 THR A C 1
ATOM 687 O O . THR A 1 94 ? -21.988 -3.299 25.618 1.00 84.75 94 THR A O 1
ATOM 690 N N . LEU A 1 95 ? -21.607 -1.832 23.960 1.00 85.69 95 LEU A N 1
ATOM 691 C CA . LEU A 1 95 ? -20.827 -0.868 24.728 1.00 85.69 95 LEU A CA 1
ATOM 692 C C . LEU A 1 95 ? -21.729 0.199 25.359 1.00 85.69 95 LEU A C 1
ATOM 694 O O . LEU A 1 95 ? -22.193 1.117 24.685 1.00 85.69 95 LEU A O 1
ATOM 698 N N . ASN A 1 96 ? -21.915 0.113 26.676 1.00 82.56 96 ASN A N 1
ATOM 699 C CA . ASN A 1 96 ? -22.749 1.053 27.437 1.00 82.56 96 ASN A CA 1
ATOM 700 C C . ASN A 1 96 ? -21.955 2.212 28.067 1.00 82.56 96 ASN A C 1
ATOM 702 O O . ASN A 1 96 ? -22.529 3.247 28.389 1.00 82.56 96 ASN A O 1
ATOM 706 N N . ASP A 1 97 ? -20.644 2.045 28.250 1.00 87.06 97 ASP A N 1
ATOM 707 C CA . ASP A 1 97 ? -19.777 3.026 28.908 1.00 87.06 97 ASP A CA 1
ATOM 708 C C . ASP A 1 97 ? -19.217 4.064 27.906 1.00 87.06 97 ASP A C 1
ATOM 710 O O . ASP A 1 97 ? -18.669 3.671 26.866 1.00 87.06 97 ASP A O 1
ATOM 714 N N . PRO A 1 98 ? -19.309 5.382 28.189 1.00 87.19 98 PRO A N 1
ATOM 715 C CA . PRO A 1 98 ? -18.817 6.433 27.295 1.00 87.19 98 PRO A CA 1
ATOM 716 C C . PRO A 1 98 ? -17.315 6.348 26.993 1.00 87.19 98 PRO A C 1
ATOM 718 O O . PRO A 1 98 ? -16.906 6.677 25.874 1.00 87.19 98 PRO A O 1
ATOM 721 N N . ALA A 1 99 ? -16.481 5.903 27.940 1.00 86.69 99 ALA A N 1
ATOM 722 C CA . ALA A 1 99 ? -15.044 5.758 27.694 1.00 86.69 99 ALA A CA 1
ATOM 723 C C . ALA A 1 99 ? -14.771 4.627 26.692 1.00 86.69 99 ALA A C 1
ATOM 725 O O . ALA A 1 99 ? -14.036 4.798 25.719 1.00 86.69 99 ALA A O 1
ATOM 726 N N . SER A 1 100 ? -15.448 3.495 26.864 1.00 85.81 100 SER A N 1
ATOM 727 C CA . SER A 1 100 ? -15.325 2.364 25.948 1.00 85.81 100 SER A CA 1
ATOM 728 C C . SER A 1 100 ? -15.897 2.681 24.545 1.00 85.81 100 SER A C 1
ATOM 730 O O . SER A 1 100 ? -15.344 2.246 23.532 1.00 85.81 100 SER A O 1
ATOM 732 N N . GLN A 1 101 ? -16.942 3.515 24.445 1.00 89.88 101 GLN A N 1
ATOM 733 C CA . GLN A 1 101 ? -17.462 4.010 23.160 1.00 89.88 101 GLN A CA 1
ATOM 734 C C . GLN A 1 101 ? -16.501 4.966 22.437 1.00 89.88 101 GLN A C 1
ATOM 736 O O . GLN A 1 101 ? -16.388 4.912 21.209 1.00 89.88 101 GLN A O 1
ATOM 741 N N . SER A 1 102 ? -15.822 5.862 23.160 1.00 89.75 102 SER A N 1
ATOM 742 C CA . SER A 1 102 ? -14.852 6.780 22.548 1.00 89.75 102 SER A CA 1
ATOM 743 C C . SER A 1 102 ? -13.638 6.021 22.009 1.00 89.75 102 SER A C 1
ATOM 745 O O . SER A 1 102 ? -13.202 6.278 20.885 1.00 89.75 102 SER A O 1
ATOM 747 N N . MET A 1 103 ? -13.174 5.006 22.743 1.00 89.56 103 MET A N 1
ATOM 748 C CA . MET A 1 103 ? -1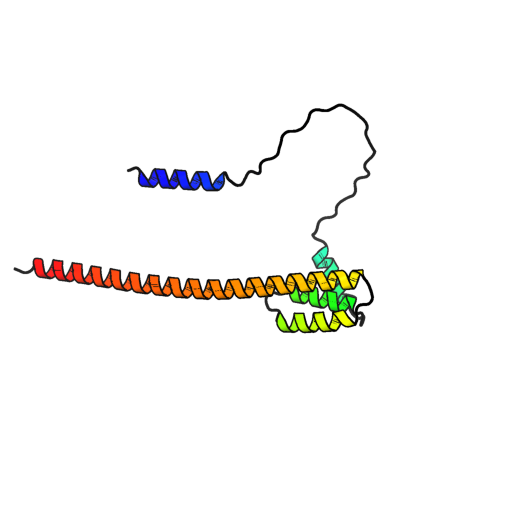2.118 4.111 22.281 1.00 89.56 103 MET A CA 1
ATOM 749 C C . MET A 1 103 ? -12.546 3.330 21.030 1.00 89.56 103 MET A C 1
ATOM 751 O O . MET A 1 103 ? -11.787 3.268 20.066 1.00 89.56 103 MET A O 1
ATOM 755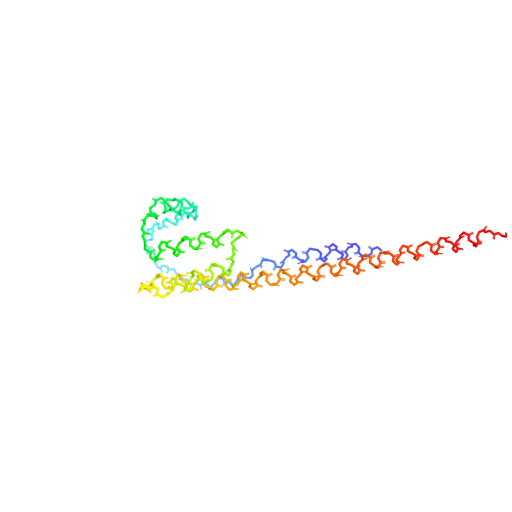 N N . ALA A 1 104 ? -13.781 2.817 20.980 1.00 91.25 104 ALA A N 1
ATOM 756 C CA . ALA A 1 104 ? -14.310 2.155 19.785 1.00 91.25 104 ALA A CA 1
ATOM 757 C C . ALA A 1 104 ? -14.317 3.078 18.551 1.00 91.25 104 ALA A C 1
ATOM 759 O O . ALA A 1 104 ? -13.927 2.661 17.461 1.00 91.25 104 ALA A O 1
ATOM 760 N N . LYS A 1 105 ? -14.700 4.352 18.717 1.00 93.12 105 LYS A N 1
ATOM 761 C CA . LYS A 1 105 ? -14.656 5.356 17.636 1.00 93.12 105 LYS A CA 1
ATOM 762 C C . LYS A 1 105 ? -13.230 5.624 17.150 1.00 93.12 105 LYS A C 1
ATOM 764 O O . LYS A 1 105 ? -13.020 5.770 15.948 1.00 93.12 105 LYS A O 1
ATOM 769 N N . LEU A 1 106 ? -12.260 5.670 18.063 1.00 93.25 106 LEU A N 1
ATOM 770 C CA . LEU A 1 106 ? -10.849 5.847 17.719 1.00 93.25 106 LEU A CA 1
ATOM 771 C C . LEU A 1 106 ? -10.289 4.632 16.965 1.00 93.25 106 LEU A C 1
ATOM 773 O O . LEU A 1 106 ? -9.586 4.794 15.971 1.00 93.25 106 LEU A O 1
ATOM 777 N N . LEU A 1 107 ? -10.645 3.414 17.377 1.00 92.00 107 LEU A N 1
ATOM 778 C CA . LEU A 1 107 ? -10.267 2.204 16.643 1.00 92.00 107 LEU A CA 1
ATOM 779 C C . LEU A 1 107 ? -10.894 2.177 15.244 1.00 92.00 107 LEU A C 1
ATOM 781 O O . LEU A 1 107 ? -10.225 1.814 14.278 1.00 92.00 107 LEU A O 1
ATOM 785 N N . ALA A 1 108 ? -12.144 2.629 15.106 1.00 93.06 108 ALA A N 1
ATOM 786 C CA . ALA A 1 108 ? -12.815 2.717 13.812 1.00 93.06 108 ALA A CA 1
ATOM 787 C C . ALA A 1 108 ? -12.108 3.699 12.863 1.00 93.06 108 ALA A C 1
ATOM 789 O O . ALA A 1 108 ? -11.882 3.370 11.696 1.00 93.06 108 ALA A O 1
ATOM 790 N N . SER A 1 109 ? -11.714 4.883 13.351 1.00 94.75 109 SER A N 1
ATOM 791 C CA . SER A 1 109 ? -10.996 5.867 12.530 1.00 94.75 109 SER A CA 1
ATOM 792 C C . SER A 1 109 ? -9.611 5.363 12.116 1.00 94.75 109 SER A C 1
ATOM 794 O O . SER A 1 109 ? -9.228 5.494 10.952 1.00 94.75 109 SER A O 1
ATOM 796 N N . GLN A 1 110 ? -8.889 4.708 13.025 1.00 92.88 110 GLN A N 1
ATOM 797 C CA . GLN A 1 110 ? -7.589 4.112 12.730 1.00 92.88 110 GLN A CA 1
ATOM 798 C C . GLN A 1 110 ? -7.699 2.972 11.700 1.00 92.88 110 GLN A C 1
ATOM 800 O O . GLN A 1 110 ? -6.847 2.851 10.817 1.00 92.88 110 GLN A O 1
ATOM 805 N N . LEU A 1 111 ? -8.750 2.152 11.772 1.00 92.75 111 LEU A N 1
ATOM 806 C CA . LEU A 1 111 ? -9.002 1.083 10.804 1.00 92.75 111 LEU A CA 1
ATOM 807 C C . LEU A 1 111 ? -9.316 1.656 9.413 1.00 92.75 111 LEU A C 1
ATOM 809 O O . LEU A 1 111 ? -8.759 1.191 8.415 1.00 92.75 111 LEU A O 1
ATOM 813 N N . ALA A 1 112 ? -10.144 2.702 9.344 1.00 92.75 112 ALA A N 1
ATOM 814 C CA . ALA A 1 112 ? -10.441 3.403 8.097 1.00 92.75 112 ALA A CA 1
ATOM 815 C C . ALA A 1 112 ? -9.174 3.987 7.450 1.00 92.75 112 ALA A C 1
ATOM 817 O O . ALA A 1 112 ? -8.954 3.795 6.251 1.00 92.75 112 ALA A O 1
ATOM 818 N N . GLU A 1 113 ? -8.301 4.622 8.240 1.00 93.75 113 GLU A N 1
ATOM 819 C CA . GLU A 1 113 ? -7.036 5.151 7.724 1.00 93.75 113 GLU A CA 1
ATOM 820 C C . GLU A 1 113 ? -6.116 4.027 7.247 1.00 93.75 113 GLU A C 1
ATOM 822 O O . GLU A 1 113 ? -5.541 4.123 6.165 1.00 93.75 113 GLU A O 1
ATOM 827 N N . ARG A 1 114 ? -6.035 2.903 7.972 1.00 92.56 114 ARG A N 1
ATOM 828 C CA . ARG A 1 114 ? -5.269 1.745 7.491 1.00 92.56 114 ARG A CA 1
ATOM 829 C C . ARG A 1 114 ? -5.771 1.238 6.146 1.00 92.56 114 ARG A C 1
ATOM 831 O O . ARG A 1 114 ? -4.956 1.032 5.254 1.00 92.56 114 ARG A O 1
ATOM 838 N N . LYS A 1 115 ? -7.085 1.093 5.958 1.00 92.38 115 LYS A N 1
ATOM 839 C CA . LYS A 1 115 ? -7.658 0.680 4.665 1.00 92.38 115 LYS A CA 1
ATOM 840 C C . LYS A 1 115 ? -7.310 1.657 3.545 1.00 92.38 115 LYS A C 1
ATOM 842 O O . LYS A 1 115 ? -6.946 1.238 2.445 1.00 92.38 115 LYS A O 1
ATOM 847 N N . ARG A 1 116 ? -7.386 2.959 3.828 1.00 95.19 116 ARG A N 1
ATOM 848 C CA . ARG A 1 116 ? -6.994 4.017 2.892 1.00 95.19 116 ARG A CA 1
ATOM 849 C C . ARG A 1 116 ? -5.515 3.909 2.515 1.00 95.19 116 ARG A C 1
ATOM 851 O O . ARG A 1 116 ? -5.198 3.936 1.327 1.00 95.19 116 ARG A O 1
ATOM 858 N N . LEU A 1 117 ? -4.628 3.744 3.496 1.00 94.50 117 LEU A N 1
ATOM 859 C CA . LEU A 1 117 ? -3.188 3.585 3.283 1.00 94.50 117 LEU A CA 1
ATOM 860 C C . LEU A 1 117 ? -2.864 2.313 2.492 1.00 94.50 117 LEU A C 1
ATOM 862 O O . LEU A 1 117 ? -2.070 2.382 1.560 1.00 94.50 117 LEU A O 1
ATOM 866 N N . THR A 1 118 ? -3.520 1.187 2.784 1.00 92.44 118 THR A N 1
ATOM 867 C CA . THR A 1 118 ? -3.380 -0.052 2.000 1.00 92.44 118 THR A CA 1
ATOM 868 C C . THR A 1 118 ? -3.786 0.170 0.543 1.00 92.44 118 THR A C 1
ATOM 870 O O . THR A 1 118 ? -3.023 -0.160 -0.357 1.00 92.44 118 THR A O 1
ATOM 873 N N . SER A 1 119 ? -4.921 0.830 0.288 1.00 94.44 119 SER A N 1
ATOM 874 C CA . SER A 1 119 ? -5.345 1.140 -1.084 1.00 94.44 119 SER A CA 1
ATOM 875 C C . SER A 1 119 ? -4.361 2.059 -1.821 1.00 94.44 119 SER A C 1
ATOM 877 O O . SER A 1 119 ? -4.146 1.909 -3.026 1.00 94.44 119 SER A O 1
ATOM 879 N N . LEU A 1 120 ? -3.752 3.020 -1.121 1.00 96.88 120 LEU A N 1
ATOM 880 C CA . LEU A 1 120 ? -2.716 3.882 -1.695 1.00 96.88 120 LEU A CA 1
ATOM 881 C C . LEU A 1 120 ? -1.441 3.096 -2.016 1.00 96.88 120 LEU A C 1
ATOM 883 O O . LEU A 1 120 ? -0.882 3.277 -3.097 1.00 96.88 120 LEU A O 1
ATOM 887 N N . LEU A 1 121 ? -1.027 2.198 -1.121 1.00 96.06 121 LEU A N 1
ATOM 888 C CA . LEU A 1 121 ? 0.111 1.302 -1.317 1.00 96.06 121 LEU A CA 1
ATOM 889 C C . LEU A 1 121 ? -0.113 0.409 -2.547 1.00 96.06 121 LEU A C 1
ATOM 891 O O . LEU A 1 121 ? 0.768 0.313 -3.402 1.00 96.06 121 LEU A O 1
ATOM 895 N N . ASP A 1 122 ? -1.304 -0.170 -2.707 1.00 96.31 122 ASP A N 1
ATOM 896 C CA . ASP A 1 122 ? -1.637 -1.007 -3.867 1.00 96.31 122 ASP A CA 1
ATOM 897 C C . ASP A 1 122 ? -1.542 -0.218 -5.179 1.00 96.31 122 ASP A C 1
ATOM 899 O O . ASP A 1 122 ? -0.897 -0.653 -6.139 1.00 96.31 122 ASP A O 1
ATOM 903 N N . LYS A 1 123 ? -2.116 0.991 -5.214 1.00 97.94 123 LYS A N 1
ATOM 904 C CA . LYS A 1 123 ? -2.036 1.887 -6.380 1.00 97.94 123 LYS A CA 1
ATOM 905 C C . LYS A 1 123 ? -0.594 2.260 -6.711 1.00 97.94 123 LYS A C 1
ATOM 907 O O . LYS A 1 123 ? -0.202 2.209 -7.877 1.00 97.94 123 LYS A O 1
ATOM 912 N N . GLN A 1 124 ? 0.199 2.611 -5.700 1.00 97.50 124 GLN A N 1
ATOM 913 C CA . GLN A 1 124 ? 1.610 2.939 -5.875 1.00 97.50 124 GLN A CA 1
ATOM 914 C C . GLN A 1 124 ? 2.397 1.732 -6.394 1.00 97.50 124 GLN A C 1
ATOM 916 O O . GLN A 1 124 ? 3.183 1.869 -7.325 1.00 97.50 124 GLN A O 1
ATOM 921 N N . THR A 1 125 ? 2.139 0.538 -5.864 1.00 97.56 125 THR A N 1
ATOM 922 C CA . THR A 1 125 ? 2.773 -0.708 -6.316 1.00 97.56 125 THR A CA 1
ATOM 923 C C . THR A 1 125 ? 2.503 -0.975 -7.794 1.00 97.56 125 THR A C 1
ATOM 925 O O . THR A 1 125 ? 3.415 -1.341 -8.536 1.00 97.56 125 THR A O 1
ATOM 928 N N . ILE A 1 126 ? 1.261 -0.771 -8.241 1.00 98.06 126 ILE A N 1
ATOM 929 C CA . ILE A 1 126 ? 0.886 -0.908 -9.654 1.00 98.06 126 ILE A CA 1
ATOM 930 C C . ILE A 1 126 ? 1.618 0.132 -10.508 1.00 98.06 126 ILE A C 1
ATOM 932 O O . ILE A 1 126 ? 2.217 -0.224 -11.523 1.00 98.06 126 ILE A O 1
ATOM 936 N N . ALA A 1 127 ? 1.622 1.399 -10.083 1.00 97.81 127 ALA A N 1
ATOM 937 C CA . ALA A 1 127 ? 2.295 2.475 -10.805 1.00 97.81 127 ALA A CA 1
ATOM 938 C C . ALA A 1 127 ? 3.805 2.221 -10.950 1.00 97.81 127 ALA A C 1
ATOM 940 O O . ALA A 1 127 ? 4.353 2.392 -12.037 1.00 97.81 127 ALA A O 1
ATOM 941 N N . THR A 1 128 ? 4.466 1.747 -9.892 1.00 97.69 128 THR A N 1
ATOM 942 C CA . THR A 1 128 ? 5.896 1.411 -9.915 1.00 97.69 128 THR A CA 1
ATOM 943 C C . THR A 1 128 ? 6.189 0.248 -10.860 1.00 97.69 128 THR A C 1
ATOM 945 O O . THR A 1 128 ? 7.149 0.310 -11.624 1.00 97.69 128 THR A O 1
ATOM 948 N N . LYS A 1 129 ? 5.353 -0.800 -10.875 1.00 98.44 129 LYS A N 1
ATOM 949 C CA . LYS A 1 129 ? 5.511 -1.923 -11.818 1.00 98.44 129 LYS A CA 1
ATOM 950 C C . LYS A 1 129 ? 5.381 -1.472 -13.273 1.00 98.44 129 LYS A C 1
ATOM 952 O O . LYS A 1 129 ? 6.172 -1.883 -14.118 1.00 98.44 129 LYS A O 1
ATOM 957 N N . GLU A 1 130 ? 4.417 -0.604 -13.557 1.00 98.00 130 GLU A N 1
ATOM 958 C CA . GLU A 1 130 ? 4.224 -0.036 -14.892 1.00 98.00 130 GLU A CA 1
ATOM 959 C C . GLU A 1 130 ? 5.397 0.872 -15.303 1.00 98.00 130 GLU A C 1
ATOM 961 O O . GLU A 1 130 ? 5.887 0.782 -16.429 1.00 98.00 130 GLU A O 1
ATOM 966 N N . GLN A 1 131 ? 5.913 1.703 -14.391 1.00 97.44 131 GLN A N 1
ATOM 967 C CA . GLN A 1 131 ? 7.117 2.503 -14.645 1.00 97.44 131 GLN A CA 1
ATOM 968 C C . GLN A 1 131 ? 8.342 1.626 -14.914 1.00 97.44 131 GLN A C 1
ATOM 970 O O . GLN A 1 131 ? 9.083 1.896 -15.859 1.00 97.44 131 GLN A O 1
ATOM 975 N N . GLN A 1 132 ? 8.525 0.552 -14.144 1.00 97.88 132 GLN A N 1
ATOM 976 C CA . GLN A 1 132 ? 9.609 -0.402 -14.364 1.00 97.88 132 GLN A CA 1
ATOM 977 C C . GLN A 1 132 ? 9.507 -1.056 -15.745 1.00 97.88 132 GLN A C 1
ATOM 979 O O . GLN A 1 132 ? 10.513 -1.192 -16.437 1.00 97.88 132 GLN A O 1
ATOM 984 N N . LYS A 1 133 ? 8.296 -1.424 -16.178 1.00 98.38 133 LYS A N 1
ATOM 985 C CA . LYS A 1 133 ? 8.072 -1.983 -17.514 1.00 98.38 133 LYS A CA 1
ATOM 986 C C . LYS A 1 133 ? 8.486 -0.996 -18.609 1.00 98.38 133 LYS A C 1
ATOM 988 O O . LYS A 1 133 ? 9.263 -1.359 -19.484 1.00 98.38 133 LYS A O 1
ATOM 993 N N . ARG A 1 134 ? 8.057 0.266 -18.517 1.00 97.81 134 ARG A N 1
ATOM 994 C CA . ARG A 1 134 ? 8.453 1.311 -19.480 1.00 97.81 134 ARG A CA 1
ATOM 995 C C . ARG A 1 134 ? 9.957 1.561 -19.481 1.00 97.81 134 ARG A C 1
ATOM 997 O O . ARG A 1 134 ? 10.534 1.754 -20.546 1.00 97.81 134 ARG A O 1
ATOM 1004 N N . ALA A 1 135 ? 10.592 1.552 -18.311 1.00 97.50 135 ALA A N 1
ATOM 1005 C CA . ALA A 1 135 ? 12.041 1.687 -18.202 1.00 97.50 135 ALA A CA 1
ATOM 1006 C C . ALA A 1 135 ? 12.765 0.530 -18.907 1.00 97.50 135 ALA A C 1
ATOM 1008 O O . ALA A 1 135 ? 13.701 0.774 -19.664 1.00 97.50 135 ALA A O 1
ATOM 1009 N N . ASN A 1 136 ? 12.288 -0.705 -18.729 1.00 98.19 136 ASN A N 1
ATOM 1010 C CA . ASN A 1 136 ? 12.830 -1.878 -19.415 1.00 98.19 136 ASN A CA 1
ATOM 1011 C C . ASN A 1 136 ? 12.625 -1.796 -20.938 1.00 98.19 136 ASN A C 1
ATOM 1013 O O . ASN A 1 136 ? 13.555 -2.074 -21.690 1.00 98.19 136 ASN A O 1
ATOM 1017 N N . ASP A 1 137 ? 11.450 -1.360 -21.401 1.00 98.12 137 ASP A N 1
ATOM 1018 C CA . ASP A 1 137 ? 11.169 -1.183 -22.832 1.00 98.12 137 ASP A CA 1
ATOM 1019 C C . ASP A 1 137 ? 12.081 -0.115 -23.461 1.00 98.12 137 ASP A C 1
ATOM 1021 O O . ASP A 1 137 ? 12.568 -0.275 -24.581 1.00 98.12 137 ASP A O 1
ATOM 1025 N N . LEU A 1 138 ? 12.335 0.987 -22.745 1.00 97.88 138 LEU A N 1
ATOM 1026 C CA . LEU A 1 138 ? 13.266 2.027 -23.186 1.00 97.88 138 LEU A CA 1
ATOM 1027 C C . LEU A 1 138 ? 14.714 1.533 -23.183 1.00 97.88 138 LEU A C 1
ATOM 1029 O O . LEU A 1 138 ? 15.439 1.817 -24.134 1.00 97.88 138 LEU A O 1
ATOM 1033 N N . ALA A 1 139 ? 15.127 0.769 -22.170 1.00 97.88 139 ALA A N 1
ATOM 1034 C CA . ALA A 1 139 ? 16.451 0.155 -22.127 1.00 97.88 139 ALA A CA 1
ATOM 1035 C C . ALA A 1 139 ? 16.665 -0.788 -23.322 1.00 97.88 139 ALA A C 1
ATOM 1037 O O . ALA A 1 139 ? 17.652 -0.645 -24.039 1.00 97.88 139 ALA A O 1
ATOM 1038 N N . ALA A 1 140 ? 15.689 -1.651 -23.623 1.00 97.69 140 ALA A N 1
ATOM 1039 C CA . ALA A 1 140 ? 15.739 -2.542 -24.781 1.00 97.69 140 ALA A CA 1
ATOM 1040 C C . ALA A 1 140 ? 15.841 -1.775 -26.112 1.00 97.69 140 ALA A C 1
ATOM 1042 O O . ALA A 1 140 ? 16.606 -2.160 -26.995 1.00 97.69 140 ALA A O 1
ATOM 1043 N N . LYS A 1 141 ? 15.116 -0.656 -26.257 1.00 97.44 141 LYS A N 1
ATOM 1044 C CA . LYS A 1 141 ? 15.230 0.217 -27.439 1.00 97.44 141 LYS A CA 1
ATOM 1045 C C . LYS A 1 141 ? 16.602 0.876 -27.546 1.00 97.44 141 LYS A C 1
ATOM 1047 O O . LYS A 1 141 ? 17.145 0.948 -28.643 1.00 97.44 141 LYS A O 1
ATOM 1052 N N . LEU A 1 142 ? 17.161 1.359 -26.436 1.00 97.62 142 LEU A N 1
ATOM 1053 C CA . LEU A 1 142 ? 18.504 1.938 -26.426 1.00 97.62 142 LEU A CA 1
ATOM 1054 C C . LEU A 1 142 ? 19.560 0.899 -26.805 1.00 97.62 142 LEU A C 1
ATOM 1056 O O . LEU A 1 142 ? 20.470 1.218 -27.562 1.00 97.62 142 LEU A O 1
ATOM 1060 N N . ASP A 1 143 ? 19.429 -0.334 -26.327 1.00 97.56 143 ASP A N 1
ATOM 1061 C CA . ASP A 1 143 ? 20.364 -1.403 -26.671 1.00 97.56 143 ASP A CA 1
ATOM 1062 C C . ASP A 1 143 ? 20.230 -1.832 -28.139 1.00 97.56 143 ASP A C 1
ATOM 1064 O O . ASP A 1 143 ? 21.243 -2.009 -28.813 1.00 97.56 143 ASP A O 1
ATOM 1068 N N . ALA A 1 144 ? 19.011 -1.875 -28.685 1.00 97.38 144 ALA A N 1
ATOM 1069 C CA . ALA A 1 144 ? 18.802 -2.079 -30.119 1.00 97.38 144 ALA A CA 1
ATOM 1070 C C . ALA A 1 144 ? 19.439 -0.961 -30.966 1.00 97.38 144 ALA A C 1
ATOM 1072 O O . ALA A 1 144 ? 20.074 -1.245 -31.980 1.00 97.38 144 ALA A O 1
ATOM 1073 N N . LEU A 1 145 ? 19.321 0.304 -30.540 1.00 96.31 145 LEU A N 1
ATOM 1074 C CA . LEU A 1 145 ? 19.956 1.432 -31.228 1.00 96.31 145 LEU A CA 1
ATOM 1075 C C . LEU A 1 145 ? 21.487 1.354 -31.184 1.00 96.31 145 LEU A C 1
ATOM 1077 O O . LEU A 1 145 ? 22.123 1.619 -32.200 1.00 96.31 145 LEU A O 1
ATOM 1081 N N . LYS A 1 146 ? 22.078 0.950 -30.053 1.00 97.12 146 LYS A N 1
ATOM 1082 C CA . LYS A 1 146 ? 23.531 0.729 -29.952 1.00 97.12 146 LYS A CA 1
ATOM 1083 C C . LYS A 1 146 ? 24.005 -0.379 -30.892 1.00 97.12 146 LYS A C 1
ATOM 1085 O O . LYS A 1 146 ? 25.052 -0.236 -31.516 1.00 97.12 146 LYS A O 1
ATOM 1090 N N . GLU A 1 147 ? 23.251 -1.471 -31.011 1.00 96.06 147 GLU A N 1
ATOM 1091 C CA . GLU A 1 147 ? 23.616 -2.557 -31.928 1.00 96.06 147 GLU A CA 1
ATOM 1092 C C . GLU A 1 147 ? 23.499 -2.113 -33.394 1.00 96.06 147 GLU A C 1
ATOM 1094 O O . GLU A 1 147 ? 24.377 -2.413 -34.199 1.00 96.06 147 GLU A O 1
ATOM 1099 N N . MET A 1 148 ? 22.474 -1.324 -33.737 1.00 93.75 148 MET A N 1
ATOM 1100 C CA . MET A 1 148 ? 22.361 -0.716 -35.068 1.00 93.75 148 MET A CA 1
ATOM 1101 C C . MET A 1 148 ? 23.521 0.241 -35.371 1.00 93.75 148 MET A C 1
ATOM 1103 O O . MET A 1 148 ? 24.062 0.215 -36.476 1.00 93.75 148 MET A O 1
ATOM 1107 N N . GLU A 1 149 ? 23.920 1.074 -34.407 1.00 95.44 149 GLU A N 1
ATOM 1108 C CA . GLU A 1 149 ? 25.081 1.962 -34.543 1.00 95.44 149 GLU A CA 1
ATOM 1109 C C .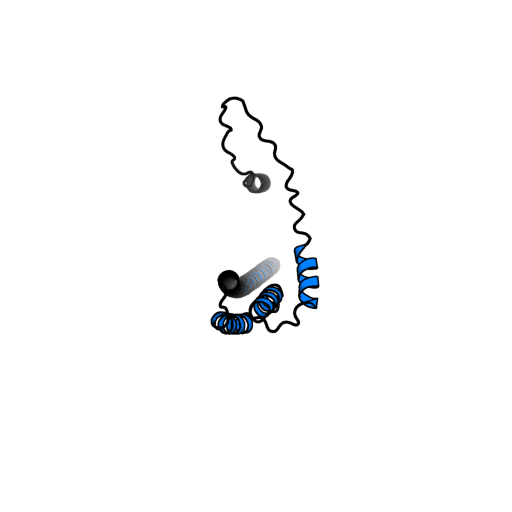 GLU A 1 149 ? 26.360 1.154 -34.800 1.00 95.44 149 GLU A C 1
ATOM 1111 O O . GLU A 1 149 ? 27.136 1.473 -35.703 1.00 95.44 149 GLU A O 1
ATOM 1116 N N . LYS A 1 150 ? 26.550 0.063 -34.056 1.00 95.12 150 LYS A N 1
ATOM 1117 C CA . LYS A 1 150 ? 27.682 -0.845 -34.232 1.00 95.12 150 LYS A CA 1
ATOM 1118 C C . LYS A 1 150 ? 27.689 -1.505 -35.617 1.00 95.12 150 LYS A C 1
ATOM 1120 O O . LYS A 1 150 ? 28.716 -1.450 -36.288 1.00 95.12 150 LYS A O 1
ATOM 1125 N N . ASP A 1 151 ? 26.565 -2.056 -36.079 1.00 92.88 151 ASP A N 1
ATOM 1126 C CA . ASP A 1 151 ? 26.442 -2.658 -37.420 1.00 92.88 151 ASP A CA 1
ATOM 1127 C C . ASP A 1 151 ? 26.734 -1.627 -38.528 1.00 92.88 151 ASP A C 1
ATOM 1129 O O . ASP A 1 151 ? 27.466 -1.905 -39.479 1.00 92.88 151 ASP A O 1
ATOM 1133 N N . MET A 1 152 ? 26.259 -0.385 -38.382 1.00 90.50 152 MET A N 1
ATOM 1134 C CA . MET A 1 152 ? 26.587 0.701 -39.316 1.00 90.50 152 MET A CA 1
ATOM 1135 C C . MET A 1 152 ? 28.084 1.046 -39.340 1.00 90.50 152 MET A C 1
ATOM 1137 O O . MET A 1 152 ? 28.667 1.258 -40.412 1.00 90.50 152 MET A O 1
ATOM 1141 N N . LEU A 1 153 ? 28.731 1.091 -38.174 1.00 92.50 153 LEU A N 1
ATOM 1142 C CA . LEU A 1 153 ? 30.170 1.332 -38.067 1.00 92.50 153 LEU A CA 1
ATOM 1143 C C . LEU A 1 153 ? 30.997 0.173 -38.644 1.00 92.50 153 LEU A C 1
ATOM 1145 O O . LEU A 1 153 ? 32.053 0.404 -39.229 1.00 92.50 153 LEU A O 1
ATOM 1149 N N . GLU A 1 154 ? 30.531 -1.068 -38.518 1.00 91.44 154 GLU A N 1
ATOM 1150 C CA . GLU A 1 154 ? 31.192 -2.237 -39.105 1.00 91.44 154 GLU A CA 1
ATOM 1151 C C . GLU A 1 154 ? 31.043 -2.277 -40.632 1.00 91.44 154 GLU A C 1
ATOM 1153 O O . GLU A 1 154 ? 32.024 -2.532 -41.335 1.00 91.44 154 GLU A O 1
ATOM 1158 N N . ARG A 1 155 ? 29.858 -1.947 -41.165 1.00 87.06 155 ARG A N 1
ATOM 1159 C CA . ARG A 1 155 ? 29.625 -1.842 -42.617 1.00 87.06 155 ARG A CA 1
ATOM 1160 C C . ARG A 1 155 ? 30.451 -0.741 -43.268 1.00 87.06 155 ARG A C 1
ATOM 1162 O O . ARG A 1 155 ? 30.976 -0.950 -44.352 1.00 87.06 155 ARG A O 1
ATOM 1169 N N . SER A 1 156 ? 30.604 0.407 -42.611 1.00 83.75 156 SER A N 1
ATOM 1170 C CA . SER A 1 156 ? 31.407 1.519 -43.147 1.00 83.75 156 SER A CA 1
ATOM 1171 C C . SER A 1 156 ? 32.922 1.264 -43.125 1.00 83.75 156 SER A C 1
ATOM 1173 O O . SER A 1 156 ? 33.660 1.941 -43.837 1.00 83.75 156 SER A O 1
ATOM 1175 N N . LYS A 1 157 ? 33.404 0.281 -42.349 1.00 81.44 157 LYS A N 1
ATOM 1176 C CA . LYS A 1 157 ? 34.824 -0.117 -42.289 1.00 81.44 157 LYS A CA 1
ATOM 1177 C C . LYS A 1 157 ? 35.234 -1.181 -43.311 1.00 81.44 157 LYS A C 1
ATOM 1179 O O . LYS A 1 157 ? 36.432 -1.414 -43.461 1.00 81.44 157 LYS A O 1
ATOM 1184 N N . LYS A 1 158 ? 34.289 -1.845 -43.981 1.00 59.69 158 LYS A N 1
ATOM 1185 C CA . LYS A 1 158 ? 34.568 -2.820 -45.047 1.00 59.69 158 LYS A CA 1
ATOM 1186 C C . LYS A 1 158 ? 34.519 -2.096 -46.406 1.00 59.69 158 LYS A C 1
ATOM 1188 O O . LYS A 1 158 ? 33.417 -1.726 -46.805 1.00 59.69 158 LYS A O 1
ATOM 1193 N N . PRO A 1 159 ? 35.664 -1.836 -47.070 1.00 57.94 159 PRO A N 1
ATOM 1194 C CA . PRO A 1 159 ? 35.677 -1.342 -48.448 1.00 57.94 159 PRO A CA 1
ATOM 1195 C C . PRO A 1 159 ? 35.195 -2.406 -49.441 1.00 57.94 159 PRO A C 1
ATOM 1197 O O . PRO A 1 159 ? 35.361 -3.616 -49.147 1.00 57.94 159 PRO A O 1
#

Radius of gyration: 30.56 Å; chains: 1; bounding box: 60×56×93 Å